Protein AF-A0A7C1C0M7-F1 (afdb_monomer_lite)

Structure (mmCIF, N/CA/C/O backbone):
data_AF-A0A7C1C0M7-F1
#
_entry.id   AF-A0A7C1C0M7-F1
#
loop_
_atom_site.group_PDB
_atom_site.id
_atom_site.type_symbol
_atom_site.label_atom_id
_atom_site.label_alt_id
_atom_site.label_comp_id
_atom_site.label_asym_id
_atom_site.label_entity_id
_atom_site.label_seq_id
_atom_site.pdbx_PDB_ins_code
_atom_site.Cartn_x
_atom_site.Cartn_y
_atom_site.Cartn_z
_atom_site.occupancy
_atom_site.B_iso_or_equiv
_atom_site.auth_seq_id
_atom_site.auth_comp_id
_atom_site.auth_asym_id
_atom_site.auth_atom_id
_atom_site.pdbx_PDB_model_num
ATOM 1 N N .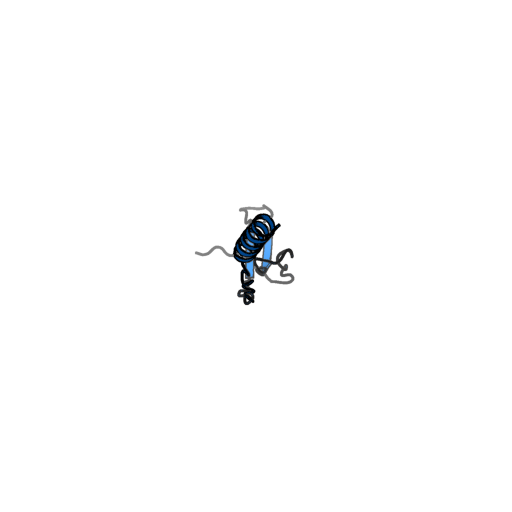 MET A 1 1 ? -18.009 4.998 67.254 1.00 60.25 1 MET A N 1
ATOM 2 C CA . MET A 1 1 ? -18.556 4.449 65.987 1.00 60.25 1 MET A CA 1
ATOM 3 C C . MET A 1 1 ? -19.044 5.521 65.001 1.00 60.25 1 MET A C 1
ATOM 5 O O . MET A 1 1 ? -18.632 5.475 63.853 1.00 60.25 1 MET A O 1
ATOM 9 N N . LYS A 1 2 ? -19.820 6.540 65.413 1.00 68.44 2 LYS A N 1
ATOM 10 C CA . LYS A 1 2 ? -20.357 7.586 64.503 1.00 68.44 2 LYS A CA 1
ATOM 11 C C . LYS A 1 2 ? -19.301 8.391 63.711 1.00 68.44 2 LYS A C 1
ATOM 13 O O . LYS A 1 2 ? -19.523 8.699 62.547 1.00 68.44 2 LYS A O 1
ATOM 18 N N . LYS A 1 3 ? -18.142 8.707 64.312 1.00 73.88 3 LYS A N 1
ATOM 19 C CA . LYS A 1 3 ? -17.045 9.429 63.627 1.00 73.88 3 LYS A CA 1
ATOM 20 C C . LYS A 1 3 ? -16.341 8.582 62.557 1.00 73.88 3 LYS A C 1
ATOM 22 O O . LYS A 1 3 ? -16.010 9.116 61.507 1.00 73.88 3 LYS A O 1
ATOM 27 N N . LEU A 1 4 ? -16.170 7.281 62.810 1.00 79.50 4 LEU A N 1
ATOM 28 C CA . LEU A 1 4 ? -15.630 6.324 61.835 1.00 79.50 4 LEU A CA 1
ATOM 29 C C . LEU A 1 4 ? -16.592 6.134 60.658 1.00 79.50 4 LEU A C 1
ATOM 31 O O . LEU A 1 4 ? -16.166 6.206 59.514 1.00 79.50 4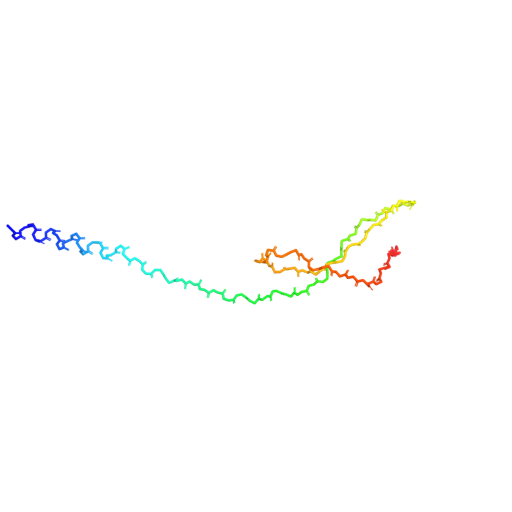 LEU A O 1
ATOM 35 N N . LEU A 1 5 ? -17.894 6.005 60.935 1.00 86.50 5 LEU A N 1
ATOM 36 C CA . LEU A 1 5 ? -18.921 5.890 59.896 1.00 86.50 5 LEU A CA 1
ATOM 37 C C . LEU A 1 5 ? -18.971 7.139 58.999 1.00 86.50 5 LEU A C 1
ATOM 39 O O . LEU A 1 5 ? -19.025 7.027 57.781 1.00 86.50 5 LEU A O 1
ATOM 43 N N . ARG A 1 6 ? -18.867 8.335 59.595 1.00 88.00 6 ARG A N 1
ATOM 44 C CA . ARG A 1 6 ? -18.793 9.601 58.852 1.00 88.00 6 ARG A CA 1
ATOM 45 C C . ARG A 1 6 ? -17.572 9.662 57.933 1.00 88.00 6 ARG A C 1
ATOM 47 O O . ARG A 1 6 ? -17.693 10.128 56.809 1.00 88.00 6 ARG A O 1
ATOM 54 N N . ASN A 1 7 ? -16.416 9.185 58.394 1.00 88.75 7 ASN A N 1
ATOM 55 C CA . ASN A 1 7 ? -15.195 9.188 57.588 1.00 88.75 7 ASN A CA 1
ATOM 56 C C . ASN A 1 7 ? -15.292 8.219 56.401 1.00 88.75 7 ASN A C 1
ATOM 58 O O . ASN A 1 7 ? -14.880 8.561 55.299 1.00 88.75 7 ASN A O 1
ATOM 62 N N . ILE A 1 8 ? -15.896 7.046 56.611 1.00 93.50 8 ILE A N 1
ATOM 63 C CA . ILE A 1 8 ? -16.128 6.052 55.553 1.00 93.50 8 ILE A CA 1
ATOM 64 C C . ILE A 1 8 ? -17.052 6.616 54.465 1.00 93.50 8 ILE A C 1
ATOM 66 O O . ILE A 1 8 ? -16.764 6.462 53.282 1.00 93.50 8 ILE A O 1
ATOM 70 N N . VAL A 1 9 ? -18.117 7.328 54.850 1.00 93.50 9 VAL A N 1
ATOM 71 C CA . VAL A 1 9 ? -19.024 7.984 53.892 1.00 93.50 9 VAL A CA 1
ATOM 7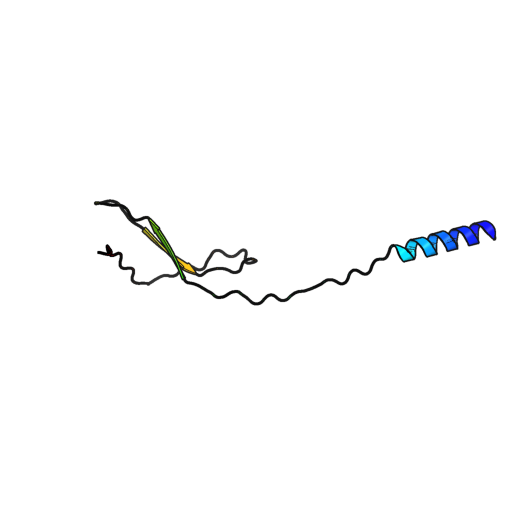2 C C . VAL A 1 9 ? -18.295 9.039 53.058 1.00 93.50 9 VAL A C 1
ATOM 74 O O . VAL A 1 9 ? -18.474 9.075 51.845 1.00 93.50 9 VAL A O 1
ATOM 77 N N . PHE A 1 10 ? -17.435 9.858 53.671 1.00 91.94 10 PHE A N 1
ATOM 78 C CA . PHE A 1 10 ? -16.649 10.854 52.934 1.00 91.94 10 PHE A CA 1
ATOM 79 C C . PHE A 1 10 ? -15.673 10.220 51.935 1.00 91.94 10 PHE A C 1
ATOM 81 O O . PHE A 1 10 ? -15.536 10.717 50.819 1.00 91.94 10 PHE A O 1
ATOM 88 N N . VAL A 1 11 ? -15.037 9.104 52.302 1.00 92.56 11 VAL A N 1
ATOM 89 C CA . VAL A 1 11 ? -14.131 8.367 51.406 1.00 92.56 11 VAL A CA 1
ATOM 90 C C . VAL A 1 11 ? -14.892 7.747 50.231 1.00 92.56 11 VAL A C 1
ATOM 92 O O . VAL A 1 11 ? -14.443 7.850 49.092 1.00 92.56 11 VAL A O 1
ATOM 95 N N . LEU A 1 12 ? -16.068 7.164 50.477 1.00 90.94 12 LEU A N 1
ATOM 96 C CA . LEU A 1 12 ? -16.924 6.614 49.420 1.00 90.94 12 LEU A CA 1
ATOM 97 C C . LEU A 1 12 ? -17.421 7.695 48.452 1.00 90.94 12 LEU A C 1
ATOM 99 O O . LEU A 1 12 ? -17.417 7.481 47.241 1.00 90.94 12 LEU A O 1
ATOM 103 N N . LEU A 1 13 ? -17.799 8.867 48.970 1.00 89.19 13 LEU A N 1
ATOM 104 C CA . LEU A 1 13 ? -18.250 9.993 48.152 1.00 89.19 13 LEU A CA 1
ATOM 105 C C . LEU A 1 13 ? -17.122 10.531 47.256 1.00 89.19 13 LEU A C 1
ATOM 107 O O . LEU A 1 13 ? -17.344 10.806 46.079 1.00 89.19 13 LEU A O 1
ATOM 111 N N . ALA A 1 14 ? -15.901 10.628 47.791 1.00 88.19 14 ALA A N 1
ATOM 112 C CA . ALA A 1 14 ? -14.723 11.041 47.031 1.00 88.19 14 ALA A CA 1
ATOM 113 C C . ALA A 1 14 ? -14.328 10.012 45.954 1.00 88.19 14 ALA A C 1
ATOM 115 O O . ALA A 1 14 ? -13.942 10.396 44.852 1.00 88.19 14 ALA A O 1
ATOM 116 N N . GLY A 1 15 ? -14.468 8.714 46.243 1.00 87.38 15 GLY A N 1
ATOM 117 C CA . GLY A 1 15 ? -14.207 7.644 45.276 1.00 87.38 15 GLY A CA 1
ATOM 118 C C . GLY A 1 15 ? -15.166 7.659 44.082 1.00 87.38 15 GLY A C 1
ATOM 119 O O . GLY A 1 15 ? -14.746 7.403 42.957 1.00 87.38 15 GLY A O 1
ATOM 120 N N . TRP A 1 16 ? -16.432 8.029 44.297 1.00 83.62 16 TRP A N 1
ATOM 121 C CA . TRP A 1 16 ? -17.427 8.099 43.220 1.00 83.62 16 TRP A CA 1
ATOM 122 C C . TRP A 1 16 ? -17.114 9.207 42.204 1.00 83.62 16 TRP A C 1
ATOM 124 O O . TRP A 1 16 ? -17.327 9.030 41.007 1.00 83.62 16 TRP A O 1
ATOM 134 N N . LEU A 1 17 ? -16.541 10.326 42.659 1.00 80.56 17 LEU A N 1
ATOM 135 C CA . LEU A 1 17 ? -16.156 11.445 41.790 1.00 80.56 17 LEU A CA 1
ATOM 136 C C . LEU A 1 17 ? -14.993 11.107 40.839 1.00 80.56 17 LEU A C 1
ATOM 138 O O . LEU A 1 17 ? -14.813 11.795 39.839 1.00 80.56 17 LEU A O 1
ATOM 142 N N . MET A 1 18 ? -14.228 10.045 41.116 1.00 78.31 18 MET A N 1
ATOM 143 C CA . MET A 1 18 ? -13.120 9.589 40.265 1.00 78.31 18 MET A CA 1
ATOM 144 C C . MET A 1 18 ? -13.566 8.647 39.132 1.00 78.31 18 MET A C 1
ATOM 146 O O . MET A 1 18 ? -12.765 8.316 38.257 1.00 78.31 18 MET A O 1
ATOM 150 N N . VAL A 1 19 ? -14.834 8.218 39.106 1.00 80.06 19 VAL A N 1
ATOM 151 C CA . VAL A 1 19 ? -15.377 7.381 38.026 1.00 80.06 19 VAL A CA 1
ATOM 152 C C . VAL A 1 19 ? -15.785 8.282 36.858 1.00 80.06 19 VAL A C 1
ATOM 154 O O . VAL A 1 19 ? -16.935 8.693 36.724 1.00 80.06 19 VAL A O 1
ATOM 157 N N . SER A 1 20 ? -14.817 8.622 36.007 1.00 76.94 20 SER A N 1
ATOM 158 C CA . SER A 1 20 ? -15.080 9.350 34.764 1.00 76.94 20 SER A CA 1
ATOM 15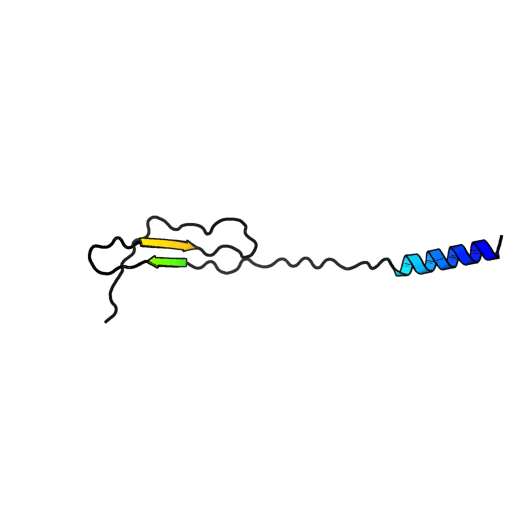9 C C . SER A 1 20 ? -15.559 8.386 33.676 1.00 76.94 20 SER A C 1
ATOM 161 O O . SER A 1 20 ? -14.782 7.610 33.114 1.00 76.94 20 SER A O 1
ATOM 163 N N . CYS A 1 21 ? -16.853 8.442 33.356 1.00 77.25 21 CYS A N 1
ATOM 164 C CA . CYS A 1 21 ? -17.425 7.776 32.188 1.00 77.25 21 CYS A CA 1
ATOM 165 C C . CYS A 1 21 ? -17.025 8.533 30.917 1.00 77.25 21 CYS A C 1
ATOM 167 O O . CYS A 1 21 ? -17.797 9.320 30.367 1.00 77.25 21 CYS A O 1
ATOM 169 N N . THR A 1 22 ? -15.798 8.309 30.447 1.00 79.50 22 THR A N 1
ATOM 170 C CA . THR A 1 22 ? -15.379 8.822 29.141 1.00 79.50 22 THR A CA 1
ATOM 171 C C . THR A 1 22 ? -16.175 8.119 28.048 1.00 79.50 22 THR A C 1
ATOM 173 O O . THR A 1 22 ? -16.213 6.891 27.953 1.00 79.50 22 THR A O 1
ATOM 176 N N . LYS A 1 23 ? -16.862 8.906 27.220 1.00 79.81 23 LYS A N 1
ATOM 177 C CA . LYS A 1 23 ? -17.575 8.365 26.070 1.00 79.81 23 LYS A CA 1
ATOM 178 C C . LYS A 1 23 ? -16.544 7.940 25.029 1.00 79.81 23 LYS A C 1
ATOM 180 O O . LYS A 1 23 ? -15.780 8.772 24.544 1.00 79.81 23 LYS A O 1
ATOM 185 N N . ARG A 1 24 ? -16.525 6.651 24.679 1.00 81.56 24 ARG A N 1
ATOM 186 C CA . ARG A 1 24 ? -15.763 6.171 23.523 1.00 81.56 24 ARG A CA 1
ATOM 187 C C . ARG A 1 24 ? -16.367 6.799 22.271 1.00 81.56 24 ARG A C 1
ATOM 189 O O . ARG A 1 24 ? -17.564 6.664 22.022 1.00 81.56 24 ARG A O 1
ATOM 196 N N . ILE A 1 25 ? -15.542 7.533 21.537 1.00 82.19 25 ILE A N 1
ATOM 197 C CA . ILE A 1 25 ? -15.894 8.061 20.226 1.00 82.19 25 ILE A CA 1
ATOM 198 C C . ILE A 1 25 ? -15.456 6.992 19.233 1.00 82.19 25 ILE A C 1
ATOM 200 O O . ILE A 1 25 ? -14.261 6.780 19.049 1.00 82.19 25 ILE A O 1
ATOM 204 N N . ASP A 1 26 ? -16.427 6.291 18.661 1.00 82.12 26 ASP A N 1
ATOM 205 C CA . ASP A 1 26 ? -16.203 5.368 17.556 1.00 82.12 26 ASP A CA 1
ATOM 206 C C . ASP A 1 26 ? -16.558 6.103 16.258 1.00 82.12 26 ASP A C 1
ATOM 208 O O . ASP A 1 26 ? -17.704 6.520 16.068 1.00 82.12 26 ASP A O 1
ATOM 212 N N . ILE A 1 27 ? -15.551 6.370 15.425 1.00 81.75 27 ILE A N 1
ATOM 213 C CA . ILE A 1 27 ? -15.711 7.092 14.160 1.00 81.75 27 ILE A CA 1
ATOM 214 C C . ILE A 1 27 ? -15.555 6.076 13.039 1.00 81.75 27 ILE A C 1
ATOM 216 O O . ILE A 1 27 ? -14.450 5.615 12.758 1.00 81.75 27 ILE A O 1
ATOM 220 N N . SER A 1 28 ? -16.655 5.779 12.351 1.00 81.88 28 SER A N 1
ATOM 221 C CA . SER A 1 28 ? -16.594 5.036 11.097 1.00 81.88 28 SER A CA 1
ATOM 222 C C . SER A 1 28 ? -16.046 5.957 10.007 1.00 81.88 28 SER A C 1
ATOM 224 O O . SER A 1 28 ? -16.731 6.862 9.523 1.00 81.88 28 SER A O 1
ATOM 226 N N . LEU A 1 29 ? -14.775 5.762 9.663 1.00 81.25 29 LEU A N 1
ATOM 227 C CA . LEU A 1 29 ? -14.136 6.457 8.554 1.00 81.25 29 LEU A CA 1
ATOM 228 C C . LEU A 1 29 ? -14.522 5.771 7.247 1.00 81.25 29 LEU A C 1
ATOM 230 O O . LEU A 1 29 ? -14.477 4.545 7.135 1.00 81.25 29 LEU A O 1
ATOM 234 N N . LYS A 1 30 ? -14.888 6.570 6.245 1.00 81.88 30 LYS A N 1
ATOM 235 C CA . LYS A 1 30 ? -15.086 6.045 4.894 1.00 81.88 30 LYS A CA 1
ATOM 236 C C . LYS A 1 30 ? -13.728 5.631 4.316 1.00 81.88 30 LYS A C 1
ATOM 238 O O . LYS A 1 30 ? -12.745 6.335 4.566 1.00 81.88 30 LYS A O 1
ATOM 243 N N . PRO A 1 31 ? -13.662 4.530 3.548 1.00 79.38 31 PRO A N 1
ATOM 244 C CA . PRO A 1 31 ? -12.462 4.215 2.788 1.00 79.38 31 PRO A CA 1
ATOM 245 C C . PRO A 1 31 ? -12.143 5.385 1.848 1.00 79.38 31 PRO A C 1
ATOM 247 O O . PRO A 1 31 ? -13.053 6.003 1.292 1.00 79.38 31 PRO A O 1
ATOM 250 N N . GLY A 1 32 ? -10.857 5.719 1.738 1.00 82.81 32 GLY A N 1
ATOM 251 C CA . GLY A 1 32 ? -10.389 6.723 0.785 1.00 82.81 32 GLY A CA 1
ATOM 252 C C . GLY A 1 32 ? -10.523 6.231 -0.655 1.00 82.81 32 GLY A C 1
ATOM 253 O O . GLY A 1 32 ? -10.716 5.039 -0.893 1.00 82.81 32 GLY A O 1
ATOM 254 N N . ASP A 1 33 ? -10.400 7.151 -1.608 1.00 87.81 33 ASP A N 1
ATOM 255 C CA . ASP A 1 33 ? -10.458 6.807 -3.026 1.00 87.81 33 ASP A CA 1
ATOM 256 C C . ASP A 1 33 ? -9.273 5.911 -3.430 1.00 87.81 33 ASP A C 1
ATOM 258 O O . ASP A 1 33 ? -8.112 6.168 -3.086 1.00 87.81 33 ASP A O 1
ATOM 262 N N . GLU A 1 34 ? -9.565 4.852 -4.186 1.00 89.69 34 GLU A N 1
ATOM 263 C CA . GLU A 1 34 ? -8.536 4.013 -4.797 1.00 89.69 34 GLU A CA 1
ATOM 264 C C . GLU A 1 34 ? -7.903 4.734 -5.990 1.00 89.69 34 GLU A C 1
ATOM 266 O O . GLU A 1 34 ? -8.594 5.165 -6.914 1.00 89.69 34 GLU A O 1
ATOM 271 N N . THR A 1 35 ? -6.573 4.808 -6.015 1.00 94.25 35 THR A N 1
ATOM 272 C CA . THR A 1 35 ? -5.817 5.369 -7.142 1.00 94.25 35 THR A CA 1
ATOM 273 C C . THR A 1 35 ? -4.759 4.386 -7.631 1.00 94.25 35 THR A C 1
ATOM 275 O O . THR A 1 35 ? -4.244 3.566 -6.866 1.00 94.25 35 THR A O 1
ATOM 278 N N . LEU A 1 36 ? -4.465 4.436 -8.934 1.00 95.56 36 LEU A N 1
ATOM 279 C CA . LEU A 1 36 ? -3.382 3.662 -9.536 1.00 95.56 36 LEU A CA 1
ATOM 280 C C . LEU A 1 36 ? -2.044 4.318 -9.189 1.00 95.56 36 LEU A C 1
ATOM 282 O O . LEU A 1 36 ? -1.834 5.498 -9.461 1.00 95.56 36 LEU A O 1
ATOM 286 N N . VAL A 1 37 ? -1.130 3.526 -8.645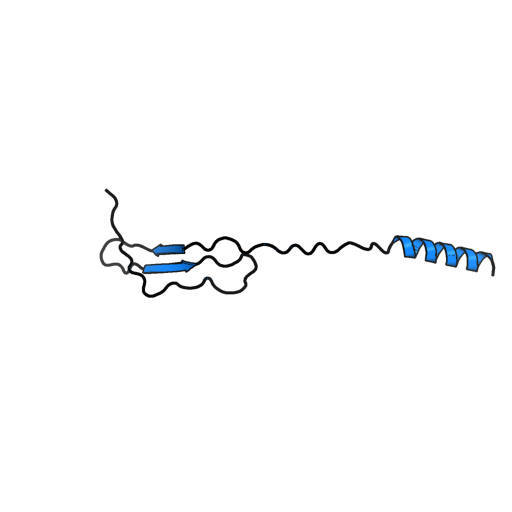 1.00 96.19 37 VAL A N 1
ATOM 287 C CA . VAL A 1 37 ? 0.242 3.919 -8.340 1.00 96.19 37 VAL A CA 1
ATOM 288 C C . VAL A 1 37 ? 1.166 3.268 -9.361 1.00 96.19 37 VAL A C 1
ATOM 290 O O . VAL A 1 37 ? 1.128 2.054 -9.572 1.00 96.19 37 VAL A O 1
ATOM 293 N N . VAL A 1 38 ? 1.992 4.095 -10.002 1.00 95.81 38 VAL A N 1
ATOM 294 C CA . VAL A 1 38 ? 2.989 3.666 -10.985 1.00 95.81 38 VAL A CA 1
ATOM 295 C C . VAL A 1 38 ? 4.370 3.911 -10.400 1.00 95.81 38 VAL A C 1
ATOM 297 O O . VAL A 1 38 ? 4.800 5.053 -10.258 1.00 95.81 38 VAL A O 1
ATOM 300 N N . GLU A 1 39 ? 5.059 2.833 -10.055 1.00 95.12 39 GLU A N 1
ATOM 301 C CA . GLU A 1 39 ? 6.448 2.855 -9.612 1.00 95.12 39 GLU A CA 1
ATOM 302 C C . GLU A 1 39 ? 7.323 2.366 -10.765 1.00 95.12 39 GLU A C 1
ATOM 304 O O . GLU A 1 39 ? 7.036 1.335 -11.370 1.00 95.12 39 GLU A O 1
ATOM 309 N N . GLY A 1 40 ? 8.382 3.097 -11.101 1.00 92.75 40 GLY A N 1
ATOM 310 C CA . GLY A 1 40 ? 9.258 2.707 -12.195 1.00 92.75 40 GLY A CA 1
ATOM 311 C C . GLY A 1 40 ? 10.689 3.146 -11.964 1.00 92.75 40 GLY A C 1
ATOM 312 O O . GLY A 1 40 ? 10.944 4.290 -11.596 1.00 92.75 40 GLY A O 1
ATOM 313 N N . TYR A 1 41 ? 11.615 2.233 -12.232 1.00 92.44 41 TYR A N 1
ATOM 314 C CA . TYR A 1 41 ? 13.034 2.529 -12.360 1.00 92.44 41 TYR A CA 1
ATOM 315 C C . TYR A 1 41 ? 13.425 2.352 -13.817 1.00 92.44 41 TYR A C 1
ATOM 317 O O . TYR A 1 41 ? 13.408 1.243 -14.358 1.00 92.44 41 TYR A O 1
ATOM 325 N N . LEU A 1 42 ? 13.748 3.480 -14.441 1.00 91.12 42 LEU A N 1
ATOM 326 C CA . LEU A 1 42 ? 14.103 3.570 -15.846 1.00 91.12 42 LEU A CA 1
ATOM 327 C C . LEU A 1 42 ? 15.592 3.879 -15.954 1.00 91.12 42 LEU A C 1
ATOM 329 O O . LEU A 1 42 ? 16.078 4.842 -15.361 1.00 91.12 42 LEU A O 1
ATOM 333 N N . PHE A 1 43 ? 16.305 3.063 -16.717 1.00 89.75 43 PHE A N 1
ATOM 334 C CA . PHE A 1 43 ? 17.728 3.232 -16.978 1.00 89.75 43 PHE A CA 1
ATOM 335 C C . PHE A 1 43 ? 17.955 3.544 -18.458 1.00 89.75 43 PHE A C 1
ATOM 337 O O . PHE A 1 43 ? 17.194 3.109 -19.320 1.00 89.75 43 PHE A O 1
ATOM 344 N N . GLY A 1 44 ? 19.018 4.293 -18.752 1.00 85.06 44 GLY A N 1
ATOM 345 C CA . GLY A 1 44 ? 19.476 4.497 -20.125 1.00 85.06 44 GLY A CA 1
ATOM 346 C C . GLY A 1 44 ? 20.266 3.296 -20.661 1.00 85.06 44 GLY A C 1
ATOM 347 O O . GLY A 1 44 ? 20.910 2.570 -19.897 1.00 85.06 44 GLY A O 1
ATOM 348 N N . GLY A 1 45 ? 20.258 3.126 -21.987 1.00 79.50 45 GLY A N 1
ATOM 349 C CA . GLY A 1 45 ? 21.022 2.088 -22.691 1.00 79.50 45 GLY A CA 1
ATOM 350 C C . GLY A 1 45 ? 20.451 0.676 -22.517 1.00 79.50 45 GLY A C 1
ATOM 351 O O . GLY A 1 45 ? 19.253 0.512 -22.314 1.00 79.50 45 GLY A O 1
ATOM 352 N N . ASP A 1 46 ? 21.318 -0.340 -22.562 1.00 77.94 46 ASP A N 1
ATOM 353 C CA . ASP A 1 46 ? 20.947 -1.771 -22.525 1.00 77.94 46 ASP A CA 1
ATOM 354 C C . ASP A 1 46 ? 20.641 -2.302 -21.108 1.00 77.94 46 ASP A C 1
ATOM 356 O O . ASP A 1 46 ? 20.738 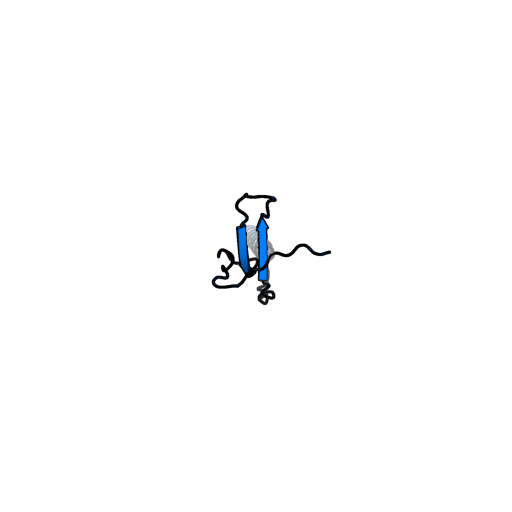-3.495 -20.816 1.00 77.94 46 ASP A O 1
ATOM 360 N N . SER A 1 47 ? 20.300 -1.402 -20.191 1.00 85.69 47 SER A N 1
ATOM 361 C CA . SER A 1 47 ? 20.041 -1.720 -18.789 1.00 85.69 47 SER A CA 1
ATOM 362 C C . SER A 1 47 ? 18.595 -2.188 -18.589 1.00 85.69 47 SER A C 1
ATOM 364 O O . SER A 1 47 ? 17.664 -1.670 -19.206 1.00 85.69 47 SER A O 1
ATOM 366 N N . VAL A 1 48 ? 18.373 -3.135 -17.673 1.00 87.06 48 VAL A N 1
ATOM 367 C CA . VAL A 1 48 ? 17.021 -3.635 -17.371 1.00 87.06 48 VAL A CA 1
ATOM 368 C C . VAL A 1 48 ? 16.242 -2.598 -16.562 1.00 87.06 48 VAL A C 1
ATOM 370 O O . VAL A 1 48 ? 16.541 -2.358 -15.395 1.00 87.06 48 VAL A O 1
ATOM 373 N N . SER A 1 49 ? 15.218 -2.013 -17.180 1.00 90.56 49 SER A N 1
ATOM 374 C CA . SER A 1 49 ? 14.231 -1.158 -16.512 1.00 90.56 49 SER A CA 1
ATOM 375 C C . SER A 1 49 ? 13.072 -1.993 -15.969 1.00 90.56 49 SER A C 1
ATOM 377 O O . SER A 1 49 ? 12.739 -3.037 -16.532 1.00 90.56 49 SER A O 1
ATOM 379 N N . TRP A 1 50 ? 12.421 -1.531 -14.903 1.00 91.69 50 TRP A N 1
ATOM 380 C CA . TRP A 1 50 ? 11.231 -2.190 -14.365 1.00 91.69 50 TRP A CA 1
ATOM 381 C C . TRP A 1 50 ? 10.141 -1.186 -14.011 1.00 91.69 50 TRP A C 1
ATOM 383 O O . TRP A 1 50 ? 10.415 -0.046 -13.638 1.00 91.69 50 TRP A O 1
ATOM 393 N N . VAL A 1 51 ? 8.892 -1.638 -14.130 1.00 93.75 51 VAL A N 1
ATOM 394 C CA . VAL A 1 51 ? 7.696 -0.889 -13.743 1.00 93.75 51 VAL A CA 1
ATOM 395 C C . VAL A 1 51 ? 6.803 -1.807 -12.922 1.00 93.75 51 VAL A C 1
ATOM 397 O O . VAL A 1 51 ? 6.559 -2.953 -13.299 1.00 93.75 51 VAL A O 1
ATOM 400 N N . ARG A 1 52 ? 6.309 -1.297 -11.798 1.00 95.25 52 ARG A N 1
ATOM 401 C CA . ARG A 1 52 ? 5.366 -1.962 -10.910 1.00 95.25 52 ARG A CA 1
ATOM 402 C C . ARG A 1 52 ? 4.118 -1.104 -10.783 1.00 95.25 52 ARG A C 1
ATOM 404 O O . ARG A 1 52 ? 4.184 0.093 -10.515 1.00 95.25 52 ARG A O 1
ATOM 411 N N . LEU A 1 53 ? 2.973 -1.747 -10.966 1.00 97.00 53 LEU A N 1
ATOM 412 C CA . LEU A 1 53 ? 1.666 -1.122 -10.848 1.00 97.00 53 LEU A CA 1
ATOM 413 C C . LEU A 1 53 ? 0.960 -1.679 -9.616 1.00 97.00 53 LEU A C 1
ATOM 415 O O . LEU A 1 53 ? 0.837 -2.897 -9.460 1.00 97.00 53 LEU A O 1
ATOM 419 N N . THR A 1 54 ? 0.484 -0.794 -8.749 1.00 97.06 54 THR A N 1
ATOM 420 C CA . THR A 1 54 ? -0.322 -1.152 -7.578 1.00 97.06 54 THR A CA 1
ATOM 421 C C . THR A 1 54 ? -1.514 -0.214 -7.435 1.00 97.06 54 THR A C 1
ATOM 423 O O . THR A 1 54 ? -1.584 0.832 -8.077 1.00 97.06 54 THR A O 1
ATOM 426 N N . LYS A 1 55 ? -2.480 -0.588 -6.599 1.00 96.00 55 LYS A N 1
ATOM 427 C CA . LYS A 1 55 ? -3.525 0.318 -6.115 1.00 96.00 55 LYS A CA 1
ATOM 428 C C . LYS A 1 55 ? -3.194 0.811 -4.713 1.00 96.00 55 LYS A C 1
ATOM 430 O O . LYS A 1 55 ? -2.525 0.105 -3.959 1.00 96.00 55 LYS A O 1
ATOM 435 N N . THR A 1 56 ? -3.679 1.995 -4.350 1.00 94.19 56 THR A N 1
ATOM 436 C CA . THR A 1 56 ? -3.602 2.470 -2.962 1.00 94.19 56 THR A CA 1
ATOM 437 C C . THR A 1 56 ? -4.323 1.515 -2.010 1.00 94.19 56 THR A C 1
ATOM 439 O O . THR A 1 56 ? -5.380 0.977 -2.334 1.00 94.19 56 THR A O 1
ATOM 442 N N . SER A 1 57 ? -3.742 1.300 -0.828 1.00 91.69 57 SER A N 1
ATOM 443 C CA . SER A 1 57 ? -4.369 0.564 0.271 1.00 91.69 57 SER A CA 1
ATOM 444 C C . SER A 1 57 ? -4.898 1.528 1.334 1.00 91.69 57 SER A C 1
ATOM 446 O O . SER A 1 57 ? -4.481 2.686 1.425 1.00 91.69 57 SER A O 1
ATOM 448 N N . GLY A 1 58 ? -5.855 1.058 2.136 1.00 89.19 58 GLY A N 1
ATOM 449 C CA . GLY A 1 58 ? -6.387 1.837 3.251 1.00 89.19 58 GLY A CA 1
ATOM 450 C C . GLY A 1 58 ? -5.314 2.120 4.305 1.00 89.19 58 GLY A C 1
ATOM 451 O O . GLY A 1 58 ? -4.502 1.254 4.605 1.00 89.19 58 GLY A O 1
ATOM 452 N N . TYR A 1 59 ? -5.351 3.311 4.910 1.00 86.19 59 TYR A N 1
ATOM 453 C CA . TYR A 1 59 ? -4.367 3.746 5.915 1.00 86.19 59 TYR A CA 1
ATOM 454 C C . TYR A 1 59 ? -4.238 2.786 7.110 1.00 86.19 59 TYR A C 1
ATOM 456 O O . TYR A 1 59 ? -3.147 2.596 7.634 1.00 86.19 59 TYR A O 1
ATOM 464 N N . PHE A 1 60 ? -5.353 2.183 7.530 1.00 88.06 60 PHE A N 1
ATOM 465 C CA . PHE A 1 60 ? -5.403 1.215 8.631 1.00 88.06 60 PHE A CA 1
ATOM 466 C C . PHE A 1 60 ? -5.375 -0.245 8.154 1.00 88.06 60 PHE A C 1
ATOM 468 O O . PHE A 1 60 ? -5.689 -1.138 8.934 1.00 88.06 60 PHE A O 1
ATOM 475 N N . SER A 1 61 ? -5.089 -0.491 6.873 1.00 87.50 61 SER A N 1
ATOM 476 C CA . SER A 1 61 ? -4.962 -1.849 6.353 1.00 87.50 61 SER A CA 1
ATOM 477 C C . SER A 1 61 ? -3.542 -2.354 6.567 1.00 87.50 61 SER A C 1
ATOM 479 O O . SER A 1 61 ? -2.587 -1.712 6.133 1.00 87.50 61 SER A O 1
ATOM 481 N N . ASP A 1 62 ? -3.420 -3.533 7.170 1.00 90.75 62 ASP A N 1
ATOM 482 C CA . ASP A 1 62 ? -2.151 -4.262 7.270 1.00 90.75 62 ASP A CA 1
ATOM 483 C C . ASP A 1 62 ? -1.855 -5.088 6.002 1.00 90.75 62 ASP A C 1
ATOM 485 O O . ASP A 1 62 ? -0.831 -5.768 5.906 1.00 90.75 62 ASP A O 1
ATOM 489 N N . GLU A 1 63 ? -2.752 -5.052 5.012 1.00 91.94 63 GLU A N 1
ATOM 490 C CA . GLU A 1 63 ? -2.577 -5.770 3.756 1.00 91.94 63 GLU A CA 1
ATOM 491 C C . GLU A 1 63 ? -1.638 -5.015 2.802 1.00 91.94 63 GLU A C 1
ATOM 493 O O . GLU A 1 63 ? -1.711 -3.785 2.677 1.00 91.94 63 GLU A O 1
ATOM 498 N N . PRO A 1 64 ? -0.768 -5.735 2.070 1.00 92.12 64 PRO A N 1
ATOM 499 C CA . PRO A 1 64 ? 0.076 -5.113 1.065 1.00 92.12 64 PRO A CA 1
ATOM 500 C C . PRO A 1 64 ? -0.772 -4.489 -0.060 1.00 92.12 64 PRO A C 1
ATOM 502 O O . PRO A 1 64 ? -1.815 -5.041 -0.423 1.00 92.12 64 PRO A O 1
ATOM 505 N N . PRO A 1 65 ? -0.309 -3.383 -0.676 1.00 94.25 65 PRO A N 1
ATOM 506 C CA . PRO A 1 65 ? -0.997 -2.756 -1.800 1.00 94.25 65 PRO A CA 1
ATOM 507 C C . PRO A 1 65 ? -1.317 -3.759 -2.924 1.00 94.25 65 PRO A C 1
ATOM 509 O O . PRO A 1 65 ? -0.398 -4.447 -3.393 1.00 94.25 65 PRO A O 1
ATOM 512 N N . PRO A 1 66 ? -2.579 -3.839 -3.392 1.00 94.81 66 PRO A N 1
ATOM 513 C CA . PRO A 1 66 ? -2.969 -4.774 -4.442 1.00 94.81 66 PRO A CA 1
ATOM 514 C C . PRO A 1 66 ? -2.174 -4.535 -5.726 1.00 94.81 66 PRO A C 1
ATOM 516 O O . PRO A 1 66 ? -2.098 -3.407 -6.217 1.00 94.81 66 PRO A O 1
ATOM 519 N N . VAL A 1 67 ? -1.588 -5.595 -6.285 1.00 96.19 67 VAL A N 1
ATOM 520 C CA . VAL A 1 67 ? -0.803 -5.522 -7.527 1.00 96.19 67 VAL A CA 1
ATOM 521 C C . VAL A 1 67 ? -1.732 -5.531 -8.739 1.00 96.19 67 VAL A C 1
ATOM 523 O O . VAL A 1 67 ? -2.688 -6.302 -8.793 1.00 96.19 67 VAL A O 1
ATOM 526 N N . VAL A 1 68 ? -1.425 -4.701 -9.736 1.00 96.62 68 VAL A N 1
ATOM 527 C CA . VAL A 1 68 ? -2.108 -4.692 -11.034 1.00 96.62 68 VAL A CA 1
ATOM 528 C C . VAL A 1 68 ? -1.263 -5.466 -12.047 1.00 96.62 68 VAL A C 1
ATOM 530 O O . VAL A 1 68 ? -0.102 -5.136 -12.279 1.00 96.62 68 VAL A O 1
ATOM 533 N N . SER A 1 69 ? -1.847 -6.499 -12.658 1.00 93.81 69 SER A N 1
ATOM 534 C CA . SER A 1 69 ? -1.200 -7.366 -13.651 1.00 93.81 69 SER A CA 1
ATOM 535 C C . SER A 1 69 ? -1.908 -7.304 -15.010 1.00 93.81 69 SER A C 1
ATOM 537 O O . SER A 1 69 ? -3.053 -6.869 -15.111 1.00 93.81 69 SER A O 1
ATOM 539 N N . GLY A 1 70 ? -1.207 -7.699 -16.080 1.00 92.50 70 GLY A N 1
ATOM 540 C CA . GLY A 1 70 ? -1.760 -7.732 -17.444 1.00 92.50 70 GLY A CA 1
ATOM 541 C C . GLY A 1 70 ? -1.946 -6.364 -18.115 1.00 92.50 70 GLY A C 1
ATOM 542 O O . GLY A 1 70 ? -2.502 -6.292 -19.208 1.00 92.50 70 GLY A O 1
ATOM 543 N N . ALA A 1 71 ? -1.485 -5.280 -17.490 1.00 92.56 71 ALA A N 1
ATOM 544 C CA . ALA A 1 71 ? -1.520 -3.948 -18.078 1.00 92.56 71 ALA A CA 1
ATOM 545 C C . ALA A 1 71 ? -0.447 -3.785 -19.167 1.00 92.56 71 ALA A C 1
ATOM 547 O O . ALA A 1 71 ? 0.668 -4.294 -19.042 1.00 92.56 71 ALA A O 1
ATOM 548 N N . GLN A 1 72 ? -0.772 -3.026 -20.214 1.00 92.62 72 GLN A N 1
ATOM 549 C CA . GLN A 1 72 ? 0.205 -2.591 -21.211 1.00 92.62 72 GLN A CA 1
ATOM 550 C C . GLN A 1 72 ? 0.844 -1.283 -20.743 1.00 92.62 72 GLN A C 1
ATOM 552 O O . GLN A 1 72 ? 0.143 -0.304 -20.487 1.00 92.62 72 GLN A O 1
ATOM 557 N N . VAL A 1 73 ? 2.171 -1.275 -20.623 1.00 91.06 73 VAL A N 1
ATOM 558 C CA . VAL A 1 73 ? 2.952 -0.106 -20.203 1.00 91.06 73 VAL A CA 1
ATOM 559 C C . VAL A 1 73 ? 3.812 0.348 -21.374 1.00 91.06 73 VAL A C 1
ATOM 561 O O . VAL A 1 73 ? 4.573 -0.440 -21.927 1.00 91.06 73 VAL A O 1
ATOM 564 N N . MET A 1 74 ? 3.703 1.626 -21.732 1.00 90.56 74 MET A N 1
ATOM 565 C CA . MET A 1 74 ? 4.530 2.261 -22.753 1.00 90.56 74 MET A CA 1
ATOM 566 C C . MET A 1 74 ? 5.290 3.421 -22.120 1.00 90.56 74 MET A C 1
ATOM 568 O O . MET A 1 74 ? 4.686 4.333 -21.559 1.00 90.56 74 MET A O 1
ATOM 572 N N . VAL A 1 75 ? 6.617 3.375 -22.208 1.00 87.25 75 VAL A N 1
ATOM 573 C CA . VAL A 1 75 ? 7.501 4.452 -21.761 1.00 87.25 75 VAL A CA 1
ATOM 574 C C . VAL A 1 75 ? 7.920 5.244 -22.991 1.00 87.25 75 VAL A C 1
ATOM 576 O O . VAL A 1 75 ? 8.469 4.679 -23.933 1.00 87.25 75 VAL A O 1
ATOM 579 N N . SER A 1 76 ? 7.656 6.547 -22.988 1.00 87.69 76 SER A N 1
ATOM 580 C CA . SER A 1 76 ? 8.014 7.452 -24.080 1.00 87.69 76 SER A CA 1
ATOM 581 C C . SER A 1 76 ? 8.783 8.654 -23.549 1.00 87.69 76 SER A C 1
ATOM 583 O O . SER A 1 76 ? 8.449 9.185 -22.489 1.00 87.69 76 SER A O 1
ATOM 585 N N . HIS A 1 77 ? 9.769 9.124 -24.312 1.00 81.06 77 HIS A N 1
ATOM 586 C CA . HIS A 1 77 ? 10.375 10.427 -24.067 1.00 81.06 77 HIS A CA 1
ATOM 587 C C . HIS A 1 77 ? 9.367 11.517 -24.450 1.00 81.06 77 HIS A C 1
ATOM 589 O O . HIS A 1 77 ? 8.780 11.456 -25.530 1.00 81.06 77 HIS A O 1
ATOM 595 N N . LYS A 1 78 ? 9.132 12.489 -23.565 1.00 76.06 78 LYS A N 1
ATOM 596 C CA . LYS A 1 78 ? 8.311 13.658 -23.892 1.00 76.06 78 LYS A CA 1
ATOM 597 C C . LYS A 1 78 ? 9.230 14.712 -24.507 1.00 76.06 78 LYS A C 1
ATOM 599 O O . LYS A 1 78 ? 10.207 15.089 -23.865 1.00 76.06 78 LYS A O 1
ATOM 604 N N . GLU A 1 79 ? 8.962 15.082 -25.756 1.00 62.66 79 GLU A N 1
ATOM 605 C CA . GLU A 1 79 ? 9.625 16.199 -26.450 1.00 62.66 79 GLU A CA 1
ATOM 606 C C . GLU A 1 79 ? 9.341 17.545 -25.770 1.00 62.66 79 GLU A C 1
ATOM 608 O O . GLU A 1 79 ? 8.212 17.723 -25.245 1.00 62.66 79 GLU A O 1
#

Sequence (79 aa):
MKKLLRNIVFVLLAGWLMVSCTKRIDISLKPGDETLVVEGYLFGGDSVSWVRLTKTSGYFSDEPPPVVSGAQVMVSHKE

Foldseek 3Di:
DVVVVVVVVVVVVVVVVPPDPDDDDDDDDDFDDKDKDWDWDDDPDPDDIDIWIFIDDGPPDPDDTHTDPPDDDDDDDDD

Secondary structure (DSSP, 8-state):
-HHHHHHHHHHHHHHHHT---PPP----PPPPPP-EEEEEE--SSS---EEEEEEPPPTT--SPPPBP-S---------

Radius of gyration: 31.03 Å; chains: 1; bounding box: 41×24×92 Å

pLDDT: mean 87.11, std 7.61, range [60.25, 97.06]